Protein AF-A0A0B7A7R0-F1 (afdb_monomer)

Mean predicted aligned error: 17.13 Å

Radius of gyration: 31.48 Å; Cα contacts (8 Å, |Δi|>4): 38; chains: 1; bounding box: 51×49×91 Å

Structure (mmCIF, N/CA/C/O backbone):
data_AF-A0A0B7A7R0-F1
#
_entry.id   AF-A0A0B7A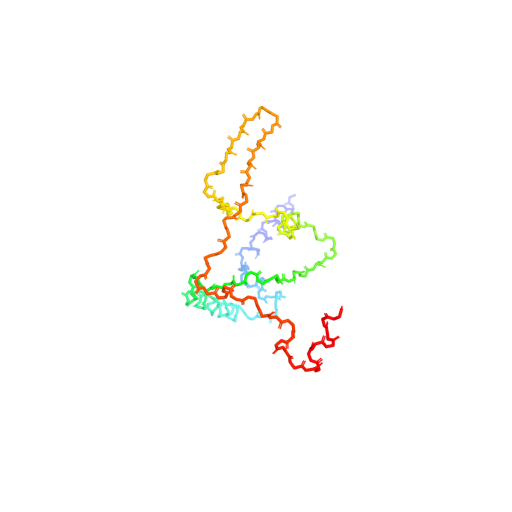7R0-F1
#
loop_
_atom_site.group_PDB
_atom_site.id
_atom_site.type_symbol
_atom_site.label_atom_id
_atom_site.label_alt_id
_atom_site.label_comp_id
_atom_site.label_asym_id
_atom_site.label_entity_id
_atom_site.label_seq_id
_atom_site.pdbx_PDB_ins_code
_atom_site.Cartn_x
_atom_site.Cartn_y
_atom_site.Cartn_z
_atom_site.occupancy
_atom_site.B_iso_or_equiv
_atom_site.auth_seq_id
_atom_site.auth_comp_id
_atom_site.auth_asym_id
_atom_site.auth_atom_id
_atom_site.pdbx_PDB_model_num
ATOM 1 N N . LYS A 1 1 ? 32.322 15.822 -57.321 1.00 58.38 1 LYS A N 1
ATOM 2 C CA . LYS A 1 1 ? 31.461 14.818 -58.015 1.00 58.38 1 LYS A CA 1
ATOM 3 C C . LYS A 1 1 ? 31.668 13.366 -57.532 1.00 58.38 1 LYS A C 1
ATOM 5 O O . LYS A 1 1 ? 30.780 12.563 -57.782 1.00 58.38 1 LYS A O 1
ATOM 10 N N . GLN A 1 2 ? 32.759 13.022 -56.830 1.00 64.06 2 GLN A N 1
ATOM 11 C CA . GLN A 1 2 ? 33.008 11.657 -56.317 1.00 64.06 2 GLN A CA 1
ATOM 12 C C . GLN A 1 2 ? 32.131 11.260 -55.113 1.00 64.06 2 GLN A C 1
ATOM 14 O O . GLN A 1 2 ? 31.603 10.155 -55.104 1.00 64.06 2 GLN A O 1
ATOM 19 N N . ILE A 1 3 ? 31.848 12.191 -54.194 1.00 63.25 3 ILE A N 1
ATOM 20 C CA . ILE A 1 3 ? 31.072 11.934 -52.962 1.00 63.25 3 ILE A CA 1
ATOM 21 C C . ILE A 1 3 ? 29.675 11.347 -53.257 1.00 63.25 3 ILE A C 1
ATOM 23 O O . ILE A 1 3 ? 29.276 10.342 -52.682 1.00 63.25 3 ILE A O 1
ATOM 27 N N . ARG A 1 4 ? 28.964 11.874 -54.267 1.00 68.12 4 ARG A N 1
ATOM 28 C CA . ARG A 1 4 ? 27.644 11.352 -54.687 1.00 68.12 4 ARG A CA 1
ATOM 29 C C . ARG A 1 4 ? 27.686 9.932 -55.272 1.00 68.12 4 ARG A C 1
ATOM 31 O O . ARG A 1 4 ? 26.653 9.265 -55.321 1.00 68.12 4 ARG A O 1
ATOM 38 N N . LYS A 1 5 ? 28.840 9.482 -55.781 1.00 71.62 5 LYS A N 1
ATOM 39 C CA . LYS A 1 5 ? 29.014 8.137 -56.357 1.00 71.62 5 LYS A CA 1
ATOM 40 C C . LYS A 1 5 ? 29.271 7.102 -55.259 1.00 71.62 5 LYS A C 1
ATOM 42 O O . LYS A 1 5 ? 28.756 5.993 -55.368 1.00 71.62 5 LYS A O 1
ATOM 47 N N . GLU A 1 6 ? 30.003 7.475 -54.214 1.00 63.81 6 GLU A N 1
ATOM 48 C CA . GLU A 1 6 ? 30.256 6.627 -53.041 1.00 63.81 6 GLU A CA 1
ATOM 49 C C . GLU A 1 6 ? 29.011 6.493 -52.162 1.00 63.81 6 GLU A C 1
ATOM 51 O O . GLU A 1 6 ? 28.634 5.383 -51.799 1.00 63.81 6 GLU A O 1
ATOM 56 N N . GLU A 1 7 ? 28.273 7.581 -51.950 1.00 60.28 7 GLU A N 1
ATOM 57 C CA . GLU A 1 7 ? 27.029 7.572 -51.172 1.00 60.28 7 GLU A CA 1
ATOM 58 C C . GLU A 1 7 ? 25.939 6.686 -51.817 1.00 60.28 7 GLU A C 1
ATOM 60 O O . GLU A 1 7 ? 25.200 5.971 -51.136 1.00 60.28 7 GLU A O 1
ATOM 65 N N . LYS A 1 8 ? 25.880 6.644 -53.159 1.00 65.62 8 LYS A N 1
ATOM 66 C CA . LYS A 1 8 ? 25.005 5.719 -53.905 1.00 65.62 8 LYS A CA 1
ATOM 67 C C . LYS A 1 8 ? 25.444 4.253 -53.816 1.00 65.62 8 LYS A C 1
ATOM 69 O O . LYS A 1 8 ? 24.587 3.385 -53.980 1.00 65.62 8 LYS A O 1
ATOM 74 N N . ARG A 1 9 ? 26.735 3.972 -53.605 1.00 63.94 9 ARG A N 1
ATOM 75 C CA . ARG A 1 9 ? 27.247 2.605 -53.396 1.00 63.94 9 ARG A CA 1
ATOM 76 C C . ARG A 1 9 ? 26.949 2.129 -51.977 1.00 63.94 9 ARG A C 1
ATOM 78 O O . ARG A 1 9 ? 26.265 1.126 -51.839 1.00 63.94 9 ARG A O 1
ATOM 85 N N . PHE A 1 10 ? 27.260 2.935 -50.961 1.00 59.47 10 PHE A N 1
ATOM 86 C CA . PHE A 1 10 ? 26.911 2.635 -49.566 1.00 59.47 10 PHE A CA 1
ATOM 87 C C . PHE A 1 10 ? 25.404 2.420 -49.351 1.00 59.47 10 PHE A C 1
ATOM 89 O O . PHE A 1 10 ? 25.009 1.543 -48.588 1.00 59.47 10 PHE A O 1
ATOM 96 N N . ARG A 1 11 ? 24.539 3.163 -50.060 1.00 62.09 11 ARG A N 1
ATOM 97 C CA . ARG A 1 11 ? 23.080 2.934 -50.032 1.00 62.09 11 ARG A CA 1
ATOM 98 C C . ARG A 1 11 ? 22.630 1.646 -50.727 1.00 62.09 11 ARG A C 1
ATOM 100 O O . ARG A 1 11 ? 21.559 1.153 -50.396 1.00 62.09 11 ARG A O 1
ATOM 107 N N . LYS A 1 12 ? 23.383 1.129 -51.704 1.00 61.03 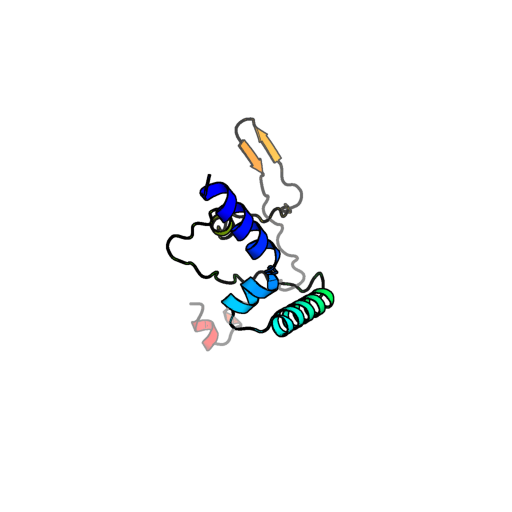12 LYS A N 1
ATOM 108 C CA . LYS A 1 12 ? 23.099 -0.176 -52.325 1.00 61.03 12 LYS A CA 1
ATOM 109 C C . LYS A 1 12 ? 23.554 -1.318 -51.422 1.00 61.03 12 LYS A C 1
ATOM 111 O O . LYS A 1 12 ? 22.788 -2.257 -51.253 1.00 61.03 12 LYS A O 1
ATOM 116 N N . ASP A 1 13 ? 24.721 -1.186 -50.801 1.00 59.91 13 ASP A N 1
ATOM 117 C CA . ASP A 1 13 ? 25.289 -2.223 -49.934 1.00 59.91 13 ASP A CA 1
ATOM 118 C C . ASP A 1 13 ? 24.483 -2.362 -48.629 1.00 59.91 13 ASP A C 1
ATOM 120 O O . ASP A 1 13 ? 24.111 -3.470 -48.256 1.00 59.91 13 ASP A O 1
ATOM 124 N N . LYS A 1 14 ? 24.043 -1.246 -48.022 1.00 60.38 14 LYS A N 1
ATOM 125 C CA . LYS A 1 14 ? 23.083 -1.264 -46.896 1.00 60.38 14 LYS A CA 1
ATOM 126 C C . LYS A 1 14 ? 21.688 -1.789 -47.249 1.00 60.38 14 LYS A C 1
ATOM 128 O O . LYS A 1 14 ? 20.921 -2.099 -46.353 1.00 60.38 14 LYS A O 1
ATOM 133 N N . LYS A 1 15 ? 21.319 -1.834 -48.533 1.00 58.41 15 LYS A N 1
ATOM 134 C CA . LYS A 1 15 ? 20.017 -2.365 -48.973 1.00 58.41 15 LYS A CA 1
ATOM 135 C C . LYS A 1 15 ? 20.066 -3.881 -49.212 1.00 58.41 15 LYS A C 1
ATOM 137 O O . LYS A 1 15 ? 19.014 -4.494 -49.359 1.00 58.41 15 LYS A O 1
ATOM 142 N N . LEU A 1 16 ? 21.265 -4.457 -49.308 1.00 58.94 16 LEU A N 1
ATOM 143 C CA . LEU A 1 16 ? 21.478 -5.885 -49.548 1.00 58.94 16 LEU A CA 1
ATOM 144 C C . LEU A 1 16 ? 21.627 -6.678 -48.249 1.00 58.94 16 LEU A C 1
ATOM 146 O O . LEU A 1 16 ? 21.209 -7.826 -48.217 1.00 58.94 16 LEU A O 1
ATOM 150 N N . ILE A 1 17 ? 22.175 -6.059 -47.203 1.00 62.62 17 ILE A N 1
ATOM 151 C CA . ILE A 1 17 ? 22.271 -6.662 -45.874 1.00 62.62 17 ILE A CA 1
ATOM 152 C C . ILE A 1 17 ? 20.910 -6.514 -45.202 1.00 62.62 17 ILE A C 1
ATOM 154 O O . ILE A 1 17 ? 20.406 -5.401 -45.033 1.00 62.62 17 ILE A O 1
ATOM 158 N N . THR A 1 18 ? 20.290 -7.639 -44.870 1.00 70.81 18 THR A N 1
ATOM 159 C CA . THR A 1 18 ? 19.047 -7.628 -44.090 1.00 70.81 18 THR A CA 1
ATOM 160 C C . THR A 1 18 ? 19.365 -7.348 -42.621 1.00 70.81 18 THR A C 1
ATOM 162 O O . THR A 1 18 ? 20.425 -7.734 -42.137 1.00 70.81 18 THR A O 1
ATOM 165 N N . GLU A 1 19 ? 18.461 -6.682 -41.895 1.00 71.25 19 GLU A N 1
ATOM 166 C CA . GLU A 1 19 ? 18.646 -6.391 -40.459 1.00 71.25 19 GLU A CA 1
ATOM 167 C C . GLU A 1 19 ? 18.978 -7.670 -39.665 1.00 71.25 19 GLU A C 1
ATOM 169 O O . GLU A 1 19 ? 19.826 -7.654 -38.777 1.00 71.25 19 GLU A O 1
ATOM 174 N N . ASP A 1 20 ? 18.391 -8.805 -40.062 1.00 66.00 20 ASP A N 1
ATOM 175 C CA . ASP A 1 20 ? 18.664 -10.126 -39.490 1.00 66.00 20 ASP A CA 1
ATOM 176 C C . ASP A 1 20 ? 20.128 -10.573 -39.668 1.00 66.00 20 ASP A C 1
ATOM 178 O O . ASP A 1 20 ? 20.690 -11.173 -38.756 1.00 66.00 20 ASP A O 1
ATOM 182 N N . GLU A 1 21 ? 20.763 -10.292 -40.811 1.00 73.19 21 GLU A N 1
ATOM 183 C CA . GLU A 1 21 ? 22.167 -10.655 -41.073 1.00 73.19 21 GLU A CA 1
ATOM 184 C C . GLU A 1 21 ? 23.144 -9.781 -40.282 1.00 73.19 21 GLU A C 1
ATOM 186 O O . GLU A 1 21 ? 24.164 -10.274 -39.796 1.00 73.19 21 GLU A O 1
ATOM 191 N N . GLU A 1 22 ? 22.824 -8.497 -40.113 1.00 76.94 22 GLU A N 1
ATOM 192 C CA . GLU A 1 22 ? 23.634 -7.568 -39.319 1.00 76.94 22 GLU A CA 1
ATOM 193 C C . GLU A 1 22 ? 23.607 -7.950 -37.828 1.00 76.94 22 GLU A C 1
ATOM 195 O O . GLU A 1 22 ? 24.650 -8.006 -37.172 1.00 76.94 22 GLU A O 1
ATOM 200 N N . ILE A 1 23 ? 22.426 -8.300 -37.307 1.00 74.56 23 ILE A N 1
ATOM 201 C CA . ILE A 1 23 ? 22.250 -8.724 -35.911 1.00 74.56 23 ILE A CA 1
ATOM 202 C C . ILE A 1 23 ? 22.865 -10.111 -35.675 1.00 74.56 23 ILE A C 1
ATOM 204 O O . ILE A 1 23 ? 23.540 -10.321 -34.666 1.00 74.56 23 ILE A O 1
ATOM 208 N N . ALA A 1 24 ? 22.679 -11.050 -36.606 1.00 78.50 24 ALA A N 1
ATOM 209 C CA . ALA A 1 24 ? 23.281 -12.381 -36.538 1.00 78.50 24 ALA A CA 1
ATOM 210 C C . ALA A 1 24 ? 24.819 -12.302 -36.497 1.00 78.50 24 ALA A C 1
ATOM 212 O O . ALA A 1 24 ? 25.448 -12.941 -35.650 1.00 78.50 24 ALA A O 1
ATOM 213 N N . GLY A 1 25 ? 25.415 -11.435 -37.327 1.00 77.56 25 GLY A N 1
ATOM 214 C CA . GLY A 1 25 ? 26.854 -11.168 -37.323 1.00 77.56 25 GLY A CA 1
ATOM 215 C C . GLY A 1 25 ? 27.367 -10.572 -36.008 1.00 77.56 25 GLY A C 1
ATOM 216 O O . GLY A 1 25 ? 28.435 -10.960 -35.540 1.00 77.56 25 GLY A O 1
ATOM 217 N N . ALA A 1 26 ? 26.601 -9.686 -35.365 1.00 80.88 26 ALA A N 1
ATOM 218 C CA . ALA A 1 26 ? 26.966 -9.112 -34.066 1.00 80.88 26 ALA A CA 1
ATOM 219 C C . ALA A 1 26 ? 26.896 -10.127 -32.908 1.00 80.88 26 ALA A C 1
ATOM 221 O O . ALA A 1 26 ? 27.627 -9.997 -31.926 1.00 80.88 26 ALA A O 1
ATOM 222 N N . LEU A 1 27 ? 26.024 -11.133 -33.019 1.00 79.62 27 LEU A N 1
ATOM 223 C CA . LEU A 1 27 ? 25.795 -12.153 -31.992 1.00 79.62 27 LEU A CA 1
ATOM 224 C C . LEU A 1 27 ? 26.555 -13.466 -32.248 1.00 79.62 27 LEU A C 1
ATOM 226 O O . LEU A 1 27 ? 26.457 -14.380 -31.433 1.00 79.62 27 LEU A O 1
ATOM 230 N N . ASN A 1 28 ? 27.324 -13.559 -33.341 1.00 84.25 28 ASN A N 1
ATOM 231 C CA . ASN A 1 28 ? 27.967 -14.792 -33.819 1.00 84.25 28 ASN A CA 1
ATOM 232 C C . ASN A 1 28 ? 26.980 -15.964 -33.996 1.00 84.25 28 ASN A C 1
ATOM 234 O O . ASN A 1 28 ? 27.330 -17.118 -33.752 1.00 84.25 28 ASN A O 1
ATOM 238 N N . LEU A 1 29 ? 25.745 -15.663 -34.395 1.00 83.12 29 LEU A N 1
ATOM 239 C CA . LEU A 1 29 ? 24.698 -16.648 -34.657 1.00 83.12 29 LEU A CA 1
ATOM 240 C C . LEU A 1 29 ? 24.449 -16.748 -36.158 1.00 83.12 29 LEU A C 1
ATOM 242 O O . LEU A 1 29 ? 24.721 -15.810 -36.910 1.00 83.12 29 LEU A O 1
ATOM 246 N N . THR A 1 30 ? 23.897 -17.868 -36.610 1.00 87.50 30 THR A N 1
ATOM 247 C CA . THR A 1 30 ? 23.377 -17.945 -37.978 1.00 87.50 30 THR A CA 1
ATOM 248 C C . THR A 1 30 ? 22.025 -17.216 -38.073 1.00 87.50 30 THR A C 1
A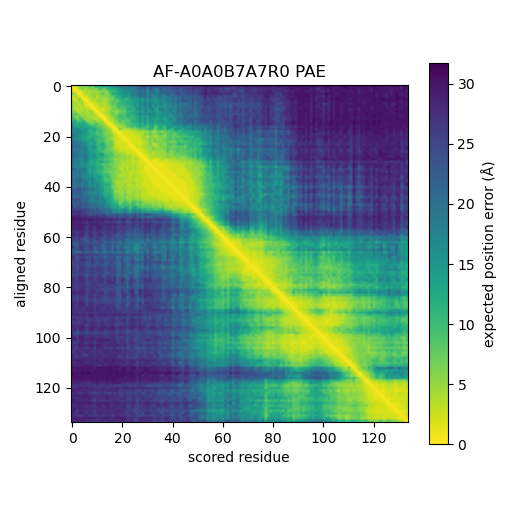TOM 250 O O . THR A 1 30 ? 21.256 -17.187 -37.106 1.00 87.50 30 THR A O 1
ATOM 253 N N . PRO A 1 31 ? 21.669 -16.645 -39.240 1.00 83.69 31 PRO A N 1
ATOM 254 C CA . PRO A 1 31 ? 20.354 -16.028 -39.435 1.00 83.69 31 PRO A CA 1
ATOM 255 C C . PRO A 1 31 ? 19.186 -16.998 -39.191 1.00 83.69 31 PRO A C 1
ATOM 257 O O . PRO A 1 31 ? 18.098 -16.587 -38.792 1.00 83.69 31 PRO A O 1
ATOM 260 N N . GLU A 1 32 ? 19.400 -18.295 -39.423 1.00 87.62 32 GLU A N 1
ATOM 261 C CA . GLU A 1 32 ? 18.406 -19.346 -39.191 1.00 87.62 32 GLU A CA 1
ATOM 262 C C . GLU A 1 32 ? 18.173 -19.597 -37.698 1.00 87.62 32 GLU A C 1
ATOM 264 O O . GLU A 1 32 ? 17.022 -19.661 -37.262 1.00 87.62 32 GLU A O 1
ATOM 269 N N . GLU A 1 33 ? 19.237 -19.649 -36.893 1.00 88.12 33 GLU A N 1
ATOM 270 C CA . GLU A 1 33 ? 19.140 -19.775 -35.432 1.00 88.12 33 GLU A CA 1
ATOM 271 C C . GLU A 1 33 ? 18.439 -18.569 -34.800 1.00 88.12 33 GLU A C 1
ATOM 273 O O . GLU A 1 33 ? 17.631 -18.729 -33.881 1.00 88.12 33 GLU A O 1
ATOM 278 N N . LEU A 1 34 ? 18.688 -17.362 -35.320 1.00 85.44 34 LEU A N 1
ATOM 279 C CA . LEU A 1 34 ? 18.023 -16.144 -34.857 1.00 85.44 34 LEU A CA 1
ATOM 280 C C . LEU A 1 34 ? 16.509 -16.218 -35.107 1.00 85.44 34 LEU A C 1
ATOM 282 O O . LEU A 1 34 ? 15.714 -15.940 -34.201 1.00 85.44 34 LEU A O 1
ATOM 286 N N . ARG A 1 35 ? 16.093 -16.663 -36.301 1.00 88.06 35 ARG A N 1
ATOM 287 C CA . ARG A 1 35 ? 14.671 -16.874 -36.622 1.00 88.06 35 ARG A CA 1
ATOM 288 C C . ARG A 1 35 ? 14.047 -17.959 -35.750 1.00 88.06 35 ARG A C 1
ATOM 290 O O . ARG A 1 35 ? 12.976 -17.730 -35.192 1.00 88.06 35 ARG A O 1
ATOM 297 N N . ALA A 1 36 ? 14.728 -19.089 -35.565 1.00 92.06 36 ALA A N 1
ATOM 298 C CA . ALA A 1 36 ? 14.244 -20.181 -34.722 1.00 92.06 36 ALA A CA 1
ATOM 299 C C . ALA A 1 36 ? 14.051 -19.742 -33.259 1.00 92.06 36 ALA A C 1
ATOM 301 O O . ALA A 1 36 ? 13.018 -20.034 -32.651 1.00 92.06 36 ALA A O 1
ATOM 302 N N . SER A 1 37 ? 15.004 -18.985 -32.709 1.00 89.31 37 SER A N 1
ATOM 303 C CA . SER A 1 37 ? 14.914 -18.411 -31.361 1.00 89.31 37 SER A CA 1
ATOM 304 C C . SER A 1 37 ? 13.721 -17.460 -31.230 1.00 89.31 37 SER A C 1
ATOM 306 O O . SER A 1 37 ? 12.915 -17.572 -30.299 1.00 89.31 37 SER A O 1
ATOM 308 N N . ARG A 1 38 ? 13.538 -16.572 -32.216 1.00 89.56 38 ARG A N 1
ATOM 309 C CA . ARG A 1 38 ? 12.398 -15.649 -32.272 1.00 89.56 38 ARG A CA 1
ATOM 310 C C . ARG A 1 38 ? 11.062 -16.392 -32.316 1.00 89.56 38 ARG A C 1
ATOM 312 O O . ARG A 1 38 ? 10.144 -16.038 -31.577 1.00 89.56 38 ARG A O 1
ATOM 319 N N . GLU A 1 39 ? 10.939 -17.417 -33.153 1.00 92.94 39 GLU A N 1
ATOM 320 C CA . GLU A 1 39 ? 9.721 -18.229 -33.252 1.00 92.94 39 GLU A CA 1
ATOM 321 C C . GLU A 1 39 ? 9.419 -18.991 -31.958 1.00 92.94 39 GLU A C 1
ATOM 323 O O . GLU A 1 39 ? 8.262 -19.051 -31.532 1.00 92.94 39 GLU A O 1
ATOM 328 N N . ALA A 1 40 ? 10.445 -19.539 -31.300 1.00 92.19 40 ALA A N 1
ATOM 329 C CA . ALA A 1 40 ? 10.296 -20.201 -30.008 1.00 92.19 40 ALA A CA 1
ATOM 330 C C . ALA A 1 40 ? 9.783 -19.228 -28.933 1.00 92.19 40 ALA A C 1
ATOM 332 O O . ALA A 1 40 ? 8.836 -19.554 -28.212 1.00 92.19 40 ALA A O 1
ATOM 333 N N . ALA A 1 41 ? 10.343 -18.015 -28.878 1.00 90.94 41 ALA A N 1
ATOM 334 C CA . ALA A 1 41 ? 9.906 -16.970 -27.956 1.00 90.94 41 ALA A CA 1
ATOM 335 C C . ALA A 1 41 ? 8.456 -16.527 -28.220 1.00 90.94 41 ALA A C 1
ATOM 337 O O . ALA A 1 41 ? 7.669 -16.404 -27.280 1.00 90.94 41 ALA A O 1
ATOM 338 N N . LEU A 1 42 ? 8.072 -16.346 -29.490 1.00 90.94 42 LEU A N 1
ATOM 339 C CA . LEU A 1 42 ? 6.697 -16.000 -29.868 1.00 90.94 42 LEU A CA 1
ATOM 340 C C . LEU A 1 42 ? 5.704 -17.100 -29.486 1.00 90.94 42 LEU A C 1
ATOM 342 O O . LEU A 1 42 ? 4.639 -16.801 -28.946 1.00 90.94 42 LEU A O 1
ATOM 346 N N . ARG A 1 43 ? 6.055 -18.371 -29.715 1.00 92.69 43 ARG A N 1
ATOM 347 C CA . ARG A 1 43 ? 5.212 -19.514 -29.339 1.00 92.69 43 ARG A CA 1
ATOM 348 C C . ARG A 1 43 ? 5.029 -19.597 -27.822 1.00 92.69 43 ARG A C 1
ATOM 350 O O . ARG A 1 43 ? 3.907 -19.787 -27.359 1.00 92.69 43 ARG A O 1
ATOM 357 N N . ALA A 1 44 ? 6.104 -19.398 -27.058 1.00 88.88 44 ALA A N 1
ATOM 358 C CA . ALA A 1 44 ? 6.047 -19.367 -25.599 1.00 88.88 44 ALA A CA 1
ATOM 359 C C . ALA A 1 44 ? 5.151 -18.224 -25.091 1.00 88.88 44 ALA A C 1
ATOM 361 O O . ALA A 1 44 ? 4.272 -18.462 -24.263 1.00 88.88 44 ALA A O 1
ATOM 362 N N . ALA A 1 45 ? 5.310 -17.014 -25.638 1.00 84.44 45 ALA A N 1
ATOM 363 C CA . ALA A 1 45 ? 4.491 -15.855 -25.286 1.00 84.44 45 ALA A CA 1
ATOM 364 C C . ALA A 1 45 ? 3.007 -16.048 -25.642 1.00 84.44 45 ALA A C 1
ATOM 366 O O . ALA A 1 45 ? 2.144 -15.682 -24.849 1.00 84.44 45 ALA A O 1
ATOM 367 N N . ALA A 1 46 ? 2.704 -16.668 -26.787 1.00 87.69 46 ALA A N 1
ATOM 368 C CA . ALA A 1 46 ? 1.332 -16.971 -27.198 1.00 87.69 46 ALA A CA 1
ATOM 369 C C . ALA A 1 46 ? 0.641 -17.985 -26.268 1.00 87.69 46 ALA A C 1
ATOM 371 O O . ALA A 1 46 ? -0.571 -17.922 -26.083 1.00 87.69 46 ALA A O 1
ATOM 372 N N . SER A 1 47 ? 1.406 -18.909 -25.677 1.00 86.38 47 SER A N 1
ATOM 373 C CA . SER A 1 47 ? 0.898 -19.890 -24.706 1.00 86.38 47 SER A CA 1
ATOM 374 C C . SER A 1 47 ? 0.886 -19.392 -23.256 1.00 86.38 47 SER A C 1
ATOM 376 O O . SER A 1 47 ? 0.385 -20.090 -22.373 1.00 86.38 47 SER A O 1
ATOM 378 N N . ALA A 1 48 ? 1.452 -18.212 -22.985 1.00 81.31 48 ALA A N 1
ATOM 379 C CA . ALA A 1 48 ? 1.560 -17.690 -21.632 1.00 81.31 48 ALA A CA 1
ATOM 380 C C . ALA A 1 48 ? 0.181 -17.230 -21.111 1.00 81.31 48 ALA A C 1
ATOM 382 O O . ALA A 1 48 ? -0.562 -16.567 -21.839 1.00 81.31 48 ALA A O 1
ATOM 383 N N . PRO A 1 49 ? -0.180 -17.527 -19.847 1.00 82.19 49 PRO A N 1
ATOM 384 C CA . PRO A 1 49 ? -1.441 -17.071 -19.275 1.00 82.19 49 PRO A CA 1
ATOM 385 C C . PRO A 1 49 ? -1.477 -15.539 -19.202 1.00 82.19 49 PRO A C 1
ATOM 387 O O . PRO A 1 49 ? -0.582 -14.930 -18.614 1.00 82.19 49 PRO A O 1
ATOM 390 N N . LEU A 1 50 ? -2.544 -14.922 -19.724 1.00 72.25 50 LEU A N 1
ATOM 391 C CA . LEU A 1 50 ? -2.731 -13.459 -19.721 1.00 72.25 50 LEU A CA 1
ATOM 392 C C . LEU A 1 50 ? -2.672 -12.846 -18.311 1.00 72.25 50 LEU A C 1
ATOM 394 O O . LEU A 1 50 ? -2.240 -11.710 -18.145 1.00 72.25 50 LEU A O 1
ATOM 398 N N . PHE A 1 51 ? -3.064 -13.623 -17.300 1.00 66.56 51 PHE A N 1
ATOM 399 C CA . PHE A 1 51 ? -3.054 -13.235 -15.892 1.00 66.56 51 PHE A CA 1
ATOM 400 C C . PHE A 1 51 ? -2.255 -14.226 -15.042 1.00 66.56 51 PHE A C 1
ATOM 402 O O . PHE A 1 51 ? -2.681 -14.595 -13.947 1.00 66.56 51 PHE A O 1
ATOM 409 N N . SER A 1 52 ? -1.092 -14.691 -15.517 1.00 59.56 52 SER A N 1
ATOM 410 C CA . SER A 1 52 ? -0.146 -15.308 -14.584 1.00 59.56 52 SER A CA 1
ATOM 411 C C . SER A 1 52 ? 0.225 -14.216 -13.590 1.00 59.56 52 SER A C 1
ATOM 413 O O . SER A 1 52 ? 0.786 -13.202 -14.012 1.00 59.56 52 SER A O 1
ATOM 415 N N . GLY A 1 53 ? -0.141 -14.381 -12.320 1.00 57.06 53 GLY A N 1
ATOM 416 C CA . GLY A 1 53 ? 0.224 -13.468 -11.250 1.00 57.06 53 GLY A CA 1
ATOM 417 C C . GLY A 1 53 ? 1.736 -13.324 -11.212 1.00 57.06 53 GLY A C 1
ATOM 418 O O . GLY A 1 53 ? 2.426 -14.040 -10.494 1.00 57.06 53 GLY A O 1
ATOM 419 N N . ARG A 1 54 ? 2.265 -12.382 -11.994 1.00 54.84 54 ARG A N 1
ATOM 420 C CA . ARG A 1 54 ? 3.539 -11.771 -11.705 1.00 54.84 54 ARG A CA 1
ATOM 421 C C . ARG A 1 54 ? 3.245 -11.053 -10.408 1.00 54.84 54 ARG A C 1
ATOM 423 O O . ARG A 1 54 ? 2.770 -9.922 -10.408 1.00 54.84 54 ARG A O 1
ATOM 430 N N . SER A 1 55 ? 3.494 -11.739 -9.293 1.00 52.75 55 SER A N 1
ATOM 431 C CA . SER A 1 55 ? 4.066 -11.040 -8.159 1.00 52.75 55 SER A CA 1
ATOM 432 C C . SER A 1 55 ? 5.089 -10.122 -8.801 1.00 52.75 55 SER A C 1
ATOM 434 O O . SER A 1 55 ? 6.017 -10.600 -9.463 1.00 52.75 55 SER A O 1
ATOM 436 N N . SER A 1 56 ? 4.826 -8.819 -8.766 1.00 56.59 56 SER A N 1
ATOM 437 C CA . SER A 1 56 ? 5.791 -7.802 -9.144 1.00 56.59 56 SER A CA 1
ATOM 438 C C . SER A 1 56 ? 6.893 -7.846 -8.087 1.00 56.59 56 SER A C 1
ATOM 440 O O . SER A 1 56 ? 7.115 -6.893 -7.347 1.00 56.59 56 SER A O 1
ATOM 442 N N . GLY A 1 57 ? 7.535 -9.007 -7.954 1.00 55.97 57 GLY A N 1
ATOM 443 C CA . GLY A 1 57 ? 8.760 -9.178 -7.230 1.00 55.97 57 GLY A CA 1
ATOM 444 C C . GLY A 1 57 ? 9.718 -8.222 -7.894 1.00 55.97 57 GLY A C 1
ATOM 445 O O . GLY A 1 57 ? 9.891 -8.248 -9.112 1.00 55.97 57 GLY A O 1
ATOM 446 N N . TYR A 1 58 ? 10.242 -7.318 -7.085 1.00 57.66 58 TYR A N 1
ATOM 447 C CA . TYR A 1 58 ? 11.228 -6.340 -7.477 1.00 57.66 58 TYR A CA 1
ATOM 448 C C . TYR A 1 58 ? 12.406 -7.067 -8.143 1.00 57.66 58 TYR A C 1
ATOM 450 O O . TYR A 1 58 ? 13.293 -7.594 -7.471 1.00 57.66 58 TYR A O 1
ATOM 458 N N . VAL A 1 59 ? 12.397 -7.163 -9.474 1.00 64.69 59 VAL A N 1
ATOM 459 C CA . VAL A 1 59 ? 13.558 -7.624 -10.229 1.00 64.69 59 VAL A CA 1
ATOM 460 C C . VAL A 1 59 ? 14.515 -6.447 -10.219 1.00 64.69 59 VAL A C 1
ATOM 462 O O . VAL A 1 59 ? 14.283 -5.443 -10.892 1.00 64.69 59 VAL A O 1
ATOM 465 N N . ARG A 1 60 ? 15.561 -6.540 -9.396 1.00 65.62 60 ARG A N 1
ATOM 466 C CA . ARG A 1 60 ? 16.609 -5.522 -9.330 1.00 65.62 60 ARG A CA 1
ATOM 467 C C . ARG A 1 60 ? 17.226 -5.379 -10.723 1.00 65.62 60 ARG A C 1
ATOM 469 O O . ARG A 1 60 ? 17.938 -6.272 -11.169 1.00 65.62 60 ARG A O 1
ATOM 476 N N . GLN A 1 61 ? 16.933 -4.274 -11.405 1.00 72.31 61 GLN A N 1
ATOM 477 C CA . GLN A 1 61 ? 17.499 -3.993 -12.721 1.00 72.31 61 GLN A CA 1
ATOM 478 C C . GLN A 1 61 ? 19.004 -3.725 -12.610 1.00 72.31 61 GLN A C 1
ATOM 480 O O . GLN A 1 61 ? 19.472 -3.084 -11.664 1.00 72.31 61 GLN A O 1
ATOM 485 N N . GLU A 1 62 ? 19.764 -4.221 -13.583 1.00 82.88 62 GLU A N 1
ATOM 486 C CA . GLU A 1 62 ? 21.190 -3.933 -13.715 1.00 82.88 62 GLU A CA 1
ATOM 487 C C . GLU A 1 62 ? 21.393 -2.447 -14.038 1.00 82.88 62 GLU A C 1
ATOM 489 O O . GLU A 1 62 ? 20.768 -1.904 -14.949 1.00 82.88 62 GLU A O 1
ATOM 494 N N . ARG A 1 63 ? 22.266 -1.769 -13.282 1.00 83.06 63 ARG A N 1
ATOM 495 C CA . ARG A 1 63 ? 22.557 -0.343 -13.466 1.00 83.06 63 ARG A CA 1
ATOM 496 C C . ARG A 1 63 ? 23.939 -0.168 -14.079 1.00 83.06 63 ARG A C 1
ATOM 498 O O . ARG A 1 63 ? 24.947 -0.363 -13.403 1.00 83.06 63 ARG A O 1
ATOM 505 N N . TYR A 1 64 ? 23.969 0.248 -15.337 1.00 86.88 64 TYR A N 1
ATOM 506 C CA . TYR A 1 64 ? 25.202 0.532 -16.065 1.00 86.88 64 TYR A CA 1
ATOM 507 C C . TYR A 1 64 ? 25.669 1.983 -15.836 1.00 86.88 64 TYR A C 1
ATOM 509 O O . TYR A 1 64 ? 24.835 2.883 -15.680 1.00 86.88 64 TYR A O 1
ATOM 517 N N . PRO A 1 65 ? 26.989 2.251 -15.806 1.00 92.38 65 PRO A N 1
ATOM 518 C CA . PRO A 1 65 ? 27.515 3.609 -15.681 1.00 92.38 65 PRO A CA 1
ATOM 519 C C . PRO A 1 65 ? 27.048 4.512 -16.830 1.00 92.38 65 PRO A C 1
ATOM 521 O O . PRO A 1 65 ? 27.024 4.089 -17.980 1.00 92.38 65 PRO A O 1
ATOM 524 N N . PHE A 1 66 ? 26.710 5.767 -16.518 1.00 89.69 66 PHE A N 1
ATOM 525 C CA . PHE A 1 66 ? 26.292 6.802 -17.481 1.00 89.69 66 PHE A CA 1
ATOM 526 C C . PHE A 1 66 ? 25.027 6.494 -18.303 1.00 89.69 66 PHE A C 1
ATOM 528 O O . PHE A 1 66 ? 24.720 7.221 -19.246 1.00 89.69 66 PHE A O 1
ATOM 535 N N . VAL A 1 67 ? 24.259 5.471 -17.919 1.00 89.12 67 VAL A N 1
ATOM 536 C CA . VAL A 1 67 ? 22.920 5.215 -18.456 1.00 89.12 67 VAL A CA 1
ATOM 537 C C . VAL A 1 67 ? 21.901 5.795 -17.481 1.00 89.12 67 VAL A C 1
ATOM 539 O O . VAL A 1 67 ? 21.738 5.305 -16.362 1.00 89.12 67 VAL A 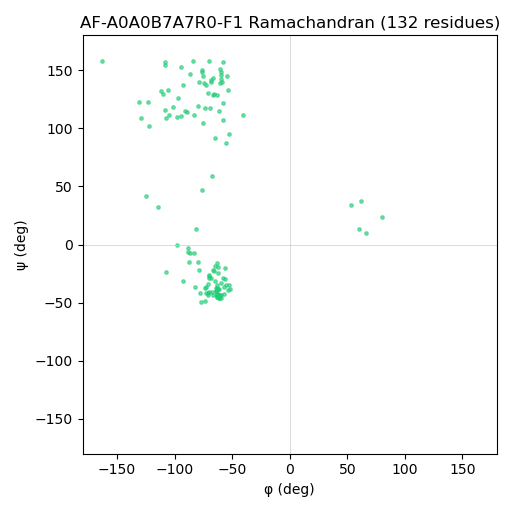O 1
ATOM 542 N N . PHE A 1 68 ? 21.247 6.878 -17.892 1.00 88.19 68 PHE A N 1
ATOM 543 C CA . PHE A 1 68 ? 20.241 7.566 -17.090 1.00 88.19 68 PHE A CA 1
ATOM 544 C C . PHE A 1 68 ? 18.862 7.311 -17.684 1.00 88.19 68 PHE A C 1
ATOM 546 O O . PHE A 1 68 ? 18.568 7.751 -18.791 1.00 88.19 68 PHE A O 1
ATOM 553 N N . ASP A 1 69 ? 18.018 6.624 -16.926 1.00 87.12 69 ASP A N 1
ATOM 554 C CA . ASP A 1 69 ? 16.608 6.445 -17.243 1.00 87.12 69 ASP A CA 1
ATOM 555 C C . ASP A 1 69 ? 15.787 7.001 -16.076 1.00 87.12 69 ASP A C 1
ATOM 557 O O . ASP A 1 69 ? 15.703 6.422 -14.991 1.00 87.12 69 ASP A O 1
ATOM 561 N N . SER A 1 70 ? 15.249 8.201 -16.282 1.00 85.31 70 SER A N 1
ATOM 562 C CA . SER A 1 70 ? 14.456 8.907 -15.278 1.00 85.31 70 SER A CA 1
ATOM 563 C C . SER A 1 70 ? 13.115 8.226 -15.019 1.00 85.31 70 SER A C 1
ATOM 565 O O . SER A 1 70 ? 12.600 8.319 -13.904 1.00 85.31 70 SER A O 1
ATOM 567 N N . LEU A 1 71 ? 12.562 7.525 -16.012 1.00 84.81 71 LEU A N 1
ATOM 568 C CA . LEU A 1 71 ? 11.274 6.854 -15.897 1.00 84.81 71 LEU A CA 1
ATOM 569 C C . LEU A 1 71 ? 11.396 5.608 -15.021 1.00 84.81 71 LEU A C 1
ATOM 571 O O . LEU A 1 71 ? 10.629 5.453 -14.070 1.00 84.81 71 LEU A O 1
ATOM 575 N N . SER A 1 72 ? 12.391 4.753 -15.280 1.00 82.94 72 SER A N 1
ATOM 576 C CA . SER A 1 72 ? 12.623 3.576 -14.432 1.00 82.94 72 SER A CA 1
ATOM 577 C C . SER A 1 72 ? 13.014 3.961 -13.008 1.00 82.94 72 SER A C 1
ATOM 579 O O . SER A 1 72 ? 12.537 3.335 -12.061 1.00 82.94 72 SER A O 1
ATOM 581 N N . ALA A 1 73 ? 13.801 5.026 -12.830 1.00 82.94 73 ALA A N 1
ATOM 582 C CA . ALA A 1 73 ? 14.117 5.552 -11.504 1.00 82.94 73 ALA A CA 1
ATOM 583 C C . ALA A 1 73 ? 12.862 6.036 -10.756 1.00 82.94 73 ALA A C 1
ATOM 585 O O . ALA A 1 73 ? 12.696 5.729 -9.575 1.00 82.94 73 ALA A O 1
ATOM 586 N N . ALA A 1 74 ? 11.952 6.742 -11.435 1.00 84.81 74 ALA A N 1
ATOM 587 C CA . ALA A 1 74 ? 10.693 7.186 -10.841 1.00 84.81 74 ALA A CA 1
ATOM 588 C C . ALA A 1 74 ? 9.791 6.003 -10.454 1.00 84.81 74 ALA A C 1
ATOM 590 O O . ALA A 1 74 ? 9.208 6.014 -9.373 1.00 84.81 74 ALA A O 1
ATOM 591 N N . HIS A 1 75 ? 9.729 4.959 -11.286 1.00 83.44 75 HIS A N 1
ATOM 592 C CA . HIS A 1 75 ? 8.940 3.750 -11.018 1.00 83.44 75 HIS A CA 1
ATOM 593 C C . HIS A 1 75 ? 9.455 2.932 -9.823 1.00 83.44 75 HIS A C 1
ATOM 595 O O . HIS A 1 75 ? 8.702 2.156 -9.241 1.00 83.44 75 HIS A O 1
ATOM 601 N N . GLN A 1 76 ? 10.728 3.092 -9.448 1.00 81.06 76 GLN A N 1
ATOM 602 C CA . GLN A 1 76 ? 11.318 2.447 -8.269 1.00 81.06 76 GLN A CA 1
ATOM 603 C C . GLN A 1 76 ? 11.038 3.204 -6.961 1.00 81.06 76 GLN A C 1
ATOM 605 O O . GLN A 1 76 ? 11.373 2.705 -5.886 1.00 81.06 76 GLN A O 1
ATOM 610 N N . SER A 1 77 ? 10.450 4.400 -7.031 1.00 83.44 77 SER A N 1
ATOM 611 C CA . SER A 1 77 ? 10.071 5.161 -5.843 1.00 83.44 77 SER A CA 1
ATOM 612 C C . SER A 1 77 ? 8.923 4.477 -5.101 1.00 83.44 77 SER A C 1
ATOM 614 O O . SER A 1 77 ? 7.954 4.037 -5.714 1.00 83.44 77 SER A O 1
ATOM 616 N N . SER A 1 78 ? 8.976 4.465 -3.768 1.00 80.94 78 SER A N 1
ATOM 617 C CA . SER A 1 78 ? 7.877 3.971 -2.924 1.00 80.94 78 SER A CA 1
ATOM 618 C C . SER A 1 78 ? 6.582 4.775 -3.084 1.00 80.94 78 SER A C 1
ATOM 620 O O . SER A 1 78 ? 5.510 4.278 -2.755 1.00 80.94 78 SER A O 1
ATOM 622 N N . ALA A 1 79 ? 6.674 6.003 -3.600 1.00 82.19 79 ALA A N 1
ATOM 623 C CA . ALA A 1 79 ? 5.528 6.860 -3.884 1.00 82.19 79 ALA A CA 1
ATOM 624 C C . ALA A 1 79 ? 4.938 6.648 -5.291 1.00 82.19 79 ALA A C 1
ATOM 626 O O . ALA A 1 79 ? 3.952 7.297 -5.642 1.00 82.19 79 ALA A O 1
ATOM 627 N N . TYR A 1 80 ? 5.535 5.789 -6.125 1.00 86.25 80 TYR A N 1
ATOM 628 C CA . TYR A 1 80 ? 5.021 5.537 -7.466 1.00 86.25 80 TYR A CA 1
ATOM 629 C C . TYR A 1 80 ? 3.744 4.694 -7.412 1.00 86.25 80 TYR A C 1
ATOM 631 O O . TYR A 1 80 ? 3.750 3.539 -6.990 1.00 86.25 80 TYR A O 1
ATOM 639 N N . ILE A 1 81 ? 2.646 5.272 -7.894 1.00 82.88 81 ILE A N 1
ATOM 640 C CA . ILE A 1 81 ? 1.370 4.583 -8.077 1.00 82.88 81 ILE A CA 1
ATOM 641 C C . ILE A 1 81 ? 1.252 4.252 -9.565 1.00 82.88 81 ILE A C 1
ATOM 643 O O . ILE A 1 81 ? 1.225 5.151 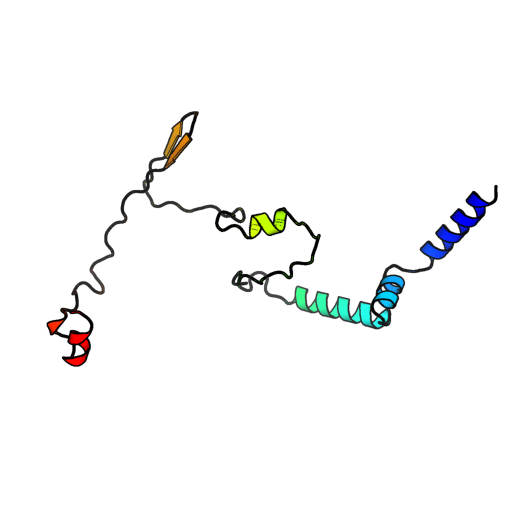-10.405 1.00 82.88 81 ILE A O 1
ATOM 647 N N . SER A 1 82 ? 1.169 2.964 -9.905 1.00 81.81 82 SER A N 1
ATOM 648 C CA . SER A 1 82 ? 1.142 2.468 -11.292 1.00 81.81 82 SER A CA 1
ATOM 649 C C . SER A 1 82 ? -0.227 2.669 -11.971 1.00 81.81 82 SER A C 1
ATOM 651 O O . SER A 1 82 ? -0.810 1.745 -12.531 1.00 81.81 82 SER A O 1
ATOM 653 N N . GLY A 1 83 ? -0.804 3.869 -11.856 1.00 78.88 83 GLY A N 1
ATOM 654 C CA . GLY A 1 83 ? -2.117 4.213 -12.421 1.00 78.88 83 GLY A CA 1
ATOM 655 C C . GLY A 1 83 ? -3.304 3.467 -11.797 1.00 78.88 83 GLY A C 1
ATOM 656 O O . GLY A 1 83 ? -4.419 3.532 -12.312 1.00 78.88 83 GLY A O 1
ATOM 657 N N . THR A 1 84 ? -3.087 2.750 -10.695 1.00 82.94 84 THR A N 1
ATOM 658 C CA . THR A 1 84 ? -4.130 2.035 -9.959 1.00 82.94 84 THR A CA 1
ATOM 659 C C . THR A 1 84 ? -4.933 2.992 -9.089 1.00 82.94 84 THR A C 1
ATOM 661 O O . THR A 1 84 ? -4.373 3.875 -8.441 1.00 82.94 84 THR A O 1
ATOM 664 N N . LYS A 1 85 ? -6.252 2.794 -9.035 1.00 87.56 85 LYS A N 1
ATOM 665 C CA . LYS A 1 85 ? -7.128 3.547 -8.131 1.00 87.56 85 LYS A CA 1
ATOM 666 C C . LYS A 1 85 ? -6.981 3.035 -6.698 1.00 87.56 85 LYS A C 1
ATOM 668 O O . LYS A 1 85 ? -6.823 1.834 -6.489 1.00 87.56 85 LYS A O 1
ATOM 673 N N . LEU A 1 86 ? -7.071 3.945 -5.731 1.00 87.00 86 LEU A N 1
ATOM 674 C CA . LEU A 1 86 ? -7.124 3.616 -4.308 1.00 87.00 86 LEU A CA 1
ATOM 675 C C . LEU A 1 86 ? -8.583 3.506 -3.865 1.00 87.00 86 LEU A C 1
ATOM 677 O O . LEU A 1 86 ? -9.419 4.318 -4.260 1.00 87.00 86 LEU A O 1
ATOM 681 N N . VAL A 1 87 ? -8.880 2.494 -3.057 1.00 90.00 87 VAL A N 1
ATOM 682 C CA . VAL A 1 87 ? -10.199 2.313 -2.444 1.00 90.00 87 VAL A CA 1
ATOM 683 C C . VAL A 1 87 ? -10.143 2.897 -1.039 1.00 90.00 87 VAL A C 1
ATOM 685 O O . VAL A 1 87 ? -9.263 2.536 -0.259 1.00 90.00 87 VAL A O 1
ATOM 688 N N . LEU A 1 88 ? -11.065 3.808 -0.735 1.00 90.75 88 LEU A N 1
ATOM 689 C CA . LEU A 1 88 ? -11.210 4.394 0.594 1.00 90.75 88 LEU A CA 1
ATOM 690 C C . LEU A 1 88 ? -12.270 3.633 1.404 1.00 90.75 88 LEU A C 1
ATOM 692 O O . LEU A 1 88 ? -13.188 3.065 0.806 1.00 90.75 88 LEU A O 1
ATOM 696 N N . PRO A 1 89 ? -12.172 3.636 2.747 1.00 89.81 89 PRO A N 1
ATOM 697 C CA . PRO A 1 89 ? -13.242 3.155 3.611 1.00 89.81 89 PRO A CA 1
ATOM 698 C C . PRO A 1 89 ? -14.552 3.910 3.375 1.00 89.81 89 PRO A C 1
ATOM 700 O O . PRO A 1 89 ? -14.566 5.049 2.897 1.00 89.81 89 PRO A O 1
ATOM 703 N N . GLU A 1 90 ? -15.657 3.271 3.743 1.00 84.19 90 GLU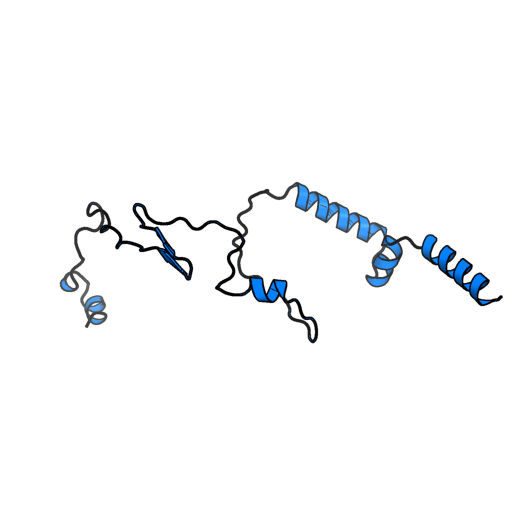 A N 1
ATOM 704 C CA . GLU A 1 90 ? -16.979 3.882 3.659 1.00 84.19 90 GLU A CA 1
ATOM 705 C C . GLU A 1 90 ? -17.054 5.154 4.523 1.00 84.19 90 GLU A C 1
ATOM 707 O O . GLU A 1 90 ? -16.415 5.257 5.569 1.00 84.19 90 GLU A O 1
ATOM 712 N N . ASN A 1 91 ? -17.856 6.130 4.088 1.00 85.50 91 ASN A N 1
ATOM 713 C CA . ASN A 1 91 ? -18.121 7.378 4.817 1.00 85.50 91 ASN A CA 1
ATOM 714 C C . ASN A 1 91 ? -16.892 8.273 5.072 1.00 85.50 91 ASN A C 1
ATOM 716 O O . ASN A 1 91 ? -16.792 8.924 6.110 1.00 85.50 91 ASN A O 1
ATOM 720 N N . CYS A 1 92 ? -15.973 8.353 4.112 1.00 89.31 92 CYS A N 1
ATOM 721 C CA . CYS A 1 92 ? -14.852 9.287 4.157 1.00 89.31 92 CYS A CA 1
ATOM 722 C C . CYS A 1 92 ? -15.275 10.685 3.646 1.00 89.31 92 CYS A C 1
ATOM 724 O O . CYS A 1 92 ? -15.561 10.820 2.451 1.00 89.31 92 CYS A O 1
ATOM 726 N N . PRO A 1 93 ? -15.352 11.737 4.491 1.00 91.38 93 PRO A N 1
ATOM 727 C CA . PRO A 1 93 ? -15.647 13.080 4.012 1.00 91.38 93 PRO A CA 1
ATOM 728 C C . PRO A 1 93 ? -14.456 13.635 3.225 1.00 91.38 93 PRO A C 1
ATOM 730 O O . PRO A 1 93 ? -13.313 13.626 3.690 1.00 91.38 93 PRO A O 1
ATOM 733 N N . HIS A 1 94 ? -14.764 14.151 2.039 1.00 93.94 94 HIS A N 1
ATOM 734 C CA . HIS A 1 94 ? -13.828 14.831 1.157 1.00 93.94 94 HIS A CA 1
ATOM 735 C C . HIS A 1 94 ? -14.172 16.320 1.108 1.00 93.94 94 HIS A C 1
ATOM 737 O O . HIS A 1 94 ? -15.334 16.685 0.900 1.00 93.94 94 HIS A O 1
ATOM 743 N N . LYS A 1 95 ? -13.169 17.170 1.321 1.00 95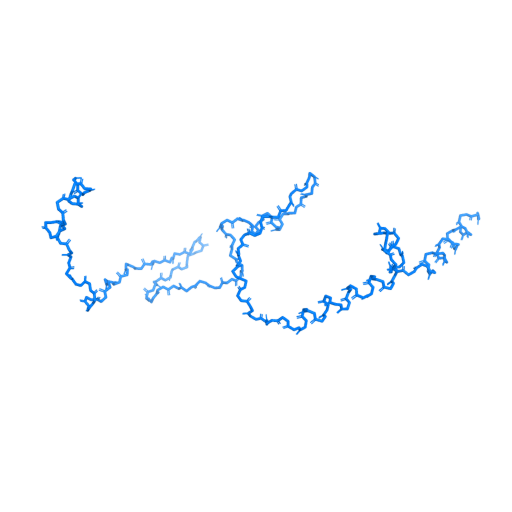.31 95 LYS A N 1
ATOM 744 C CA . LYS A 1 95 ? -13.276 18.622 1.177 1.00 95.31 95 LYS A CA 1
ATOM 745 C C . LYS A 1 95 ? -12.229 19.084 0.179 1.00 95.31 95 LYS A C 1
ATOM 747 O O . LYS A 1 95 ? -11.044 18.831 0.370 1.00 95.31 95 LYS A O 1
ATOM 752 N N . ASP A 1 96 ? -12.694 19.749 -0.864 1.00 96.00 96 ASP A N 1
ATOM 753 C CA . ASP A 1 96 ? -11.849 20.340 -1.891 1.00 96.00 96 ASP A CA 1
ATOM 754 C C . ASP A 1 96 ? -11.819 21.857 -1.681 1.00 96.00 96 ASP A C 1
ATOM 756 O O . ASP A 1 96 ? -12.839 22.542 -1.823 1.00 96.00 96 ASP A O 1
ATOM 760 N N . ASP A 1 97 ? -10.653 22.358 -1.285 1.00 95.06 97 ASP A N 1
ATOM 761 C CA . ASP A 1 97 ? -10.352 23.776 -1.193 1.00 95.06 97 ASP A CA 1
ATOM 762 C C . ASP A 1 97 ? -9.378 24.152 -2.318 1.00 95.06 97 ASP A C 1
ATOM 764 O O . ASP A 1 97 ? -8.547 23.370 -2.765 1.00 95.06 97 ASP A O 1
ATOM 768 N N . LYS A 1 98 ? -9.375 25.424 -2.733 1.00 95.50 98 LYS A N 1
ATOM 769 C CA . LYS A 1 98 ? -8.528 25.903 -3.850 1.00 95.50 98 LYS A CA 1
ATOM 770 C C . LYS A 1 98 ? -7.022 25.639 -3.688 1.00 95.50 98 LYS A C 1
ATOM 772 O O . LYS A 1 98 ? -6.286 25.741 -4.666 1.00 95.50 98 LYS A O 1
ATOM 777 N N . MET A 1 99 ? -6.566 25.400 -2.459 1.00 95.81 99 MET A N 1
ATOM 778 C CA . MET A 1 99 ? -5.156 25.225 -2.107 1.00 95.81 99 MET A CA 1
ATOM 779 C C . MET A 1 99 ? -4.793 23.777 -1.783 1.00 95.81 99 MET A C 1
ATOM 781 O O . MET A 1 99 ? -3.614 23.436 -1.871 1.00 95.81 99 MET A O 1
ATOM 785 N N . TYR A 1 100 ? -5.757 22.954 -1.376 1.00 96.00 100 TYR A N 1
ATOM 786 C CA . TYR A 1 100 ? -5.519 21.574 -0.974 1.00 96.00 100 TYR A CA 1
ATOM 787 C C . TYR A 1 100 ? -6.822 20.778 -0.963 1.00 96.00 100 TYR A C 1
ATOM 789 O O . TYR A 1 100 ? -7.910 21.315 -0.780 1.00 96.00 100 TYR A O 1
ATOM 797 N N . GLU A 1 101 ? -6.667 19.467 -1.059 1.00 94.12 101 GLU A N 1
ATOM 798 C CA . GLU A 1 101 ? -7.742 18.512 -0.843 1.00 94.12 101 GLU A CA 1
ATOM 799 C C . GLU A 1 101 ? -7.540 17.832 0.514 1.00 94.12 101 GLU A C 1
ATOM 801 O O . GLU A 1 101 ? -6.437 17.388 0.848 1.00 94.12 101 GLU A O 1
ATOM 806 N N . GLU A 1 102 ? -8.605 17.744 1.307 1.00 95.06 102 GLU A N 1
ATOM 807 C CA . GLU A 1 102 ? -8.632 17.030 2.581 1.00 95.06 102 GLU A CA 1
ATOM 808 C C . GLU A 1 102 ? -9.530 15.793 2.465 1.00 95.06 102 GLU A C 1
ATOM 810 O O . GLU A 1 102 ? -10.664 15.853 1.982 1.00 95.06 102 GLU A O 1
ATOM 815 N N . VAL A 1 103 ? -9.019 14.656 2.934 1.00 94.00 103 VAL A N 1
ATOM 816 C CA . VAL A 1 103 ? -9.720 13.368 2.968 1.00 94.00 103 VAL A CA 1
ATOM 817 C C . VAL A 1 103 ? -9.599 12.819 4.390 1.00 94.00 103 VAL A C 1
ATOM 819 O O . VAL A 1 103 ? -8.505 12.448 4.817 1.00 94.00 103 VAL A O 1
ATOM 822 N N . SER A 1 104 ? -10.698 12.800 5.153 1.00 93.31 104 SER A N 1
ATOM 823 C CA . SER A 1 104 ? -10.672 12.364 6.561 1.00 93.31 104 SER A CA 1
ATOM 824 C C . SER A 1 104 ? -11.024 10.884 6.684 1.00 93.31 104 SER A C 1
ATOM 826 O O . SER A 1 104 ? -12.163 10.489 6.447 1.00 93.31 104 SER A O 1
ATOM 828 N N . ILE A 1 105 ? -10.059 10.042 7.048 1.00 92.62 105 ILE A N 1
ATOM 829 C CA . ILE A 1 105 ? -10.278 8.597 7.190 1.00 92.62 105 ILE A CA 1
ATOM 830 C C . ILE A 1 105 ? -10.724 8.301 8.634 1.00 92.62 105 ILE A C 1
ATOM 832 O O . ILE A 1 105 ? -9.929 8.519 9.553 1.00 92.62 105 ILE A O 1
ATOM 836 N N . PRO A 1 106 ? -11.966 7.826 8.866 1.00 90.56 106 PRO A N 1
ATOM 837 C CA . PRO A 1 106 ? -12.434 7.508 10.210 1.00 90.56 106 PRO A CA 1
ATOM 838 C C . PRO A 1 106 ? -11.723 6.264 10.775 1.00 90.56 106 PRO A C 1
ATOM 840 O O . PRO A 1 106 ? -11.219 5.434 10.012 1.00 90.56 106 PRO A O 1
ATOM 843 N N . PRO A 1 107 ? -11.687 6.102 12.110 1.00 89.69 107 PRO A N 1
ATOM 844 C CA . PRO A 1 107 ? -11.195 4.874 12.722 1.00 89.69 107 PRO A CA 1
ATOM 845 C C . PRO A 1 107 ? -12.050 3.681 12.277 1.00 89.69 107 PRO A C 1
ATOM 847 O O . PRO A 1 107 ? -13.272 3.783 12.200 1.00 89.69 107 PRO A O 1
ATOM 850 N N . SER A 1 108 ? -11.404 2.551 11.989 1.00 87.44 108 SER A N 1
ATOM 851 C CA . SER A 1 108 ? -12.108 1.315 11.643 1.00 87.44 108 SER A CA 1
ATOM 852 C C . SER A 1 108 ? -12.887 0.773 12.839 1.00 87.44 108 SER A C 1
ATOM 854 O O . SER A 1 108 ? -12.403 0.822 13.974 1.00 87.44 108 SER A O 1
ATOM 856 N N . ASP A 1 109 ? -14.059 0.203 12.569 1.00 85.56 109 ASP A N 1
ATOM 857 C CA . ASP A 1 109 ? -14.813 -0.531 13.578 1.00 85.56 109 ASP A CA 1
ATOM 858 C C . ASP A 1 109 ? -13.989 -1.713 14.115 1.00 85.56 109 ASP A C 1
ATOM 860 O O . ASP A 1 109 ? -13.204 -2.323 13.375 1.00 85.56 109 ASP A O 1
ATOM 864 N N . PRO A 1 110 ? -14.133 -2.051 15.409 1.00 83.38 110 PRO A N 1
ATOM 865 C CA . PRO A 1 110 ? -13.448 -3.200 15.974 1.00 83.38 110 PRO A CA 1
ATOM 866 C C . PRO A 1 110 ? -13.868 -4.474 15.238 1.00 83.38 110 PRO A C 1
ATOM 868 O O . PRO A 1 110 ? -15.031 -4.648 14.870 1.00 83.38 110 PRO A O 1
ATOM 871 N N . ALA A 1 111 ? -12.911 -5.383 15.049 1.00 81.94 111 ALA A N 1
ATOM 872 C CA . ALA A 1 111 ? -13.177 -6.663 14.410 1.00 81.94 111 ALA A CA 1
ATOM 873 C C . ALA A 1 111 ? -14.326 -7.412 15.124 1.00 81.94 111 ALA A C 1
ATOM 875 O O . ALA A 1 111 ? -14.430 -7.336 16.356 1.00 81.94 111 ALA A O 1
ATOM 876 N N . PRO A 1 112 ? -15.174 -8.153 14.383 1.00 82.88 112 PRO A N 1
ATOM 877 C CA . PRO A 1 112 ? -16.249 -8.939 14.972 1.00 82.88 112 PRO A CA 1
ATOM 878 C C . PRO A 1 112 ? -15.731 -9.878 16.062 1.00 82.88 112 PRO A C 1
ATOM 880 O O . PRO A 1 112 ? -14.761 -10.608 15.875 1.00 82.88 112 PRO A O 1
ATOM 883 N N . VAL A 1 113 ? -16.415 -9.885 17.204 1.00 71.88 113 VAL A N 1
ATOM 884 C CA . VAL A 1 113 ? -16.000 -10.614 18.414 1.00 71.88 113 VAL A CA 1
ATOM 885 C C . VAL A 1 113 ? -16.373 -12.103 18.383 1.00 71.88 113 VAL A C 1
ATOM 887 O O . VAL A 1 113 ? -16.348 -12.767 19.413 1.00 71.88 113 VAL A O 1
ATOM 890 N N . GLU A 1 114 ? -16.762 -12.639 17.226 1.00 73.75 114 GLU A N 1
ATOM 891 C CA . GLU A 1 114 ? -17.228 -14.027 17.100 1.00 73.75 114 GLU A CA 1
ATOM 892 C C . GLU A 1 114 ? -16.073 -15.044 17.073 1.00 73.75 114 GLU A C 1
ATOM 894 O O . GLU A 1 114 ? -16.269 -16.201 17.436 1.00 73.75 114 GLU A O 1
ATOM 899 N N . ILE A 1 115 ? -14.854 -14.617 16.716 1.00 67.00 115 ILE A N 1
ATOM 900 C CA . ILE A 1 115 ? -13.650 -15.462 16.676 1.00 67.00 115 ILE A CA 1
ATOM 901 C C . ILE A 1 115 ? -12.522 -14.739 17.425 1.00 67.00 115 ILE A C 1
ATOM 903 O O . ILE A 1 115 ? -12.171 -13.615 17.083 1.00 67.00 115 ILE A O 1
ATOM 907 N N . GLY A 1 116 ? -11.944 -15.371 18.453 1.00 67.31 116 GLY A N 1
ATOM 908 C CA . GLY A 1 116 ? -10.836 -14.786 19.230 1.00 67.31 116 GLY A 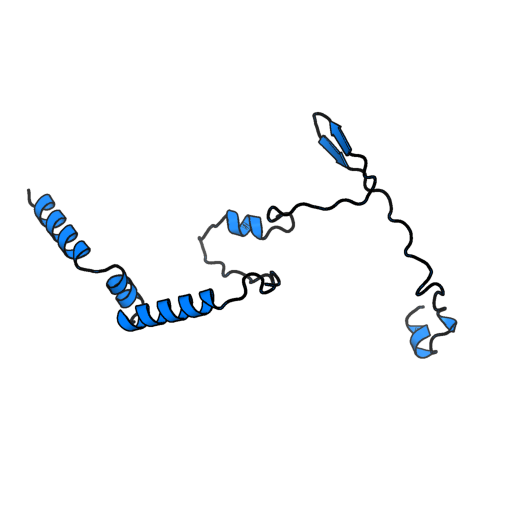CA 1
ATOM 909 C C . GLY A 1 116 ? -11.255 -13.755 20.289 1.00 67.31 116 GLY A C 1
ATOM 910 O O . GLY A 1 116 ? -10.448 -12.915 20.679 1.00 67.31 116 GLY A O 1
ATOM 911 N N . LYS A 1 117 ? -12.511 -13.819 20.759 1.00 69.50 117 LYS A N 1
ATOM 912 C CA . LYS A 1 117 ? -13.068 -12.954 21.818 1.00 69.50 117 LYS A CA 1
ATOM 913 C C . LYS A 1 117 ? -12.241 -12.955 23.099 1.00 69.50 117 LYS A C 1
ATOM 915 O O . LYS A 1 117 ? -12.077 -11.915 23.740 1.00 69.50 117 LYS A O 1
ATOM 920 N N . ASP A 1 118 ? -11.739 -14.130 23.456 1.00 83.06 118 ASP A N 1
ATOM 921 C CA . ASP A 1 118 ? -11.053 -14.348 24.713 1.00 83.06 118 ASP A CA 1
ATOM 922 C C . ASP A 1 118 ? -9.561 -14.109 24.523 1.00 83.06 118 ASP A C 1
ATOM 924 O O . ASP A 1 118 ? -8.865 -14.814 23.789 1.00 83.06 118 ASP A O 1
ATOM 928 N N . ARG A 1 119 ? -9.059 -13.078 25.202 1.00 85.12 119 ARG A N 1
ATOM 929 C CA . ARG A 1 119 ? -7.622 -12.841 25.288 1.00 85.12 119 ARG A CA 1
ATOM 930 C C . ARG A 1 119 ? -6.998 -13.980 26.088 1.00 85.12 119 ARG A C 1
ATOM 932 O O . ARG A 1 119 ? -7.427 -14.254 27.208 1.00 85.12 119 ARG A O 1
ATOM 939 N N . VAL A 1 120 ? -5.961 -14.601 25.536 1.00 88.75 120 VAL A N 1
ATOM 940 C CA . VAL A 1 120 ? -5.176 -15.606 26.257 1.00 88.75 120 VAL A CA 1
ATOM 941 C C . VAL A 1 120 ? -4.396 -14.896 27.356 1.00 88.75 120 VAL A C 1
ATOM 943 O O . VAL A 1 120 ? -3.581 -14.012 27.090 1.00 88.75 120 VAL A O 1
ATOM 946 N N . VAL A 1 121 ? -4.681 -15.251 28.605 1.00 92.50 121 VAL A N 1
ATOM 947 C CA . VAL A 1 121 ? -3.972 -14.681 29.752 1.00 92.50 121 VAL A CA 1
ATOM 948 C C . VAL A 1 121 ? -2.580 -15.298 29.806 1.00 92.50 121 VAL A C 1
ATOM 950 O O . VAL A 1 121 ? -2.444 -16.507 29.636 1.00 92.50 121 VAL A O 1
ATOM 953 N N . ILE A 1 122 ? -1.550 -14.501 30.098 1.00 93.38 122 ILE A N 1
ATOM 954 C CA . ILE A 1 122 ? -0.160 -14.984 30.195 1.00 93.38 122 ILE A CA 1
ATOM 955 C C . ILE A 1 122 ? -0.053 -16.144 31.200 1.00 93.38 122 ILE A C 1
ATOM 957 O O . ILE A 1 122 ? 0.653 -17.109 30.946 1.00 93.38 122 ILE A O 1
ATOM 961 N N . SER A 1 123 ? -0.839 -16.117 32.282 1.00 92.19 123 SER A N 1
ATOM 962 C CA . SER A 1 123 ? -0.901 -17.187 33.288 1.00 92.19 123 SER A CA 1
ATOM 963 C C . SER A 1 123 ? -1.413 -18.537 32.773 1.00 92.19 123 SER A C 1
ATOM 965 O O . SER A 1 123 ? -1.280 -19.533 33.472 1.00 92.19 123 SER A O 1
ATOM 967 N N . SER A 1 124 ? -2.058 -18.574 31.603 1.00 92.62 124 SER A N 1
ATOM 968 C CA . SER A 1 124 ? -2.489 -19.822 30.956 1.00 92.62 124 SER A CA 1
ATOM 969 C C . SER A 1 124 ? -1.418 -20.435 30.048 1.00 92.62 124 SER A C 1
ATOM 971 O O . SER A 1 124 ? -1.625 -21.532 29.537 1.00 92.62 124 SER A O 1
ATOM 973 N N . LEU A 1 125 ? -0.294 -19.740 29.838 1.00 93.31 125 LEU A N 1
ATOM 974 C CA . LEU A 1 125 ? 0.856 -20.24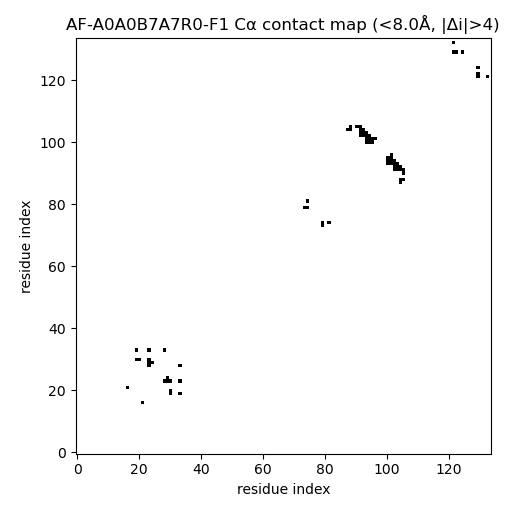8 29.091 1.00 93.31 125 LEU A CA 1
ATOM 975 C C . LEU A 1 125 ? 1.758 -21.090 30.001 1.00 93.31 125 LEU A C 1
ATOM 977 O O . LEU A 1 125 ? 1.769 -20.899 31.216 1.00 93.31 125 LEU A O 1
ATOM 981 N N . ASP A 1 126 ? 2.568 -21.964 29.407 1.00 95.12 126 ASP A N 1
ATOM 982 C CA . ASP A 1 126 ? 3.570 -22.751 30.132 1.00 95.12 126 ASP A CA 1
ATOM 983 C C . ASP A 1 126 ? 4.599 -21.855 30.840 1.00 95.12 126 ASP A C 1
ATOM 985 O O . ASP A 1 126 ? 4.953 -20.785 30.340 1.00 95.12 126 ASP A O 1
ATOM 989 N N . ASP A 1 127 ? 5.161 -22.324 31.955 1.00 92.94 127 ASP A N 1
ATOM 990 C CA . ASP A 1 127 ? 6.122 -21.569 32.777 1.00 92.94 127 ASP A CA 1
ATOM 991 C C . ASP A 1 127 ? 7.307 -21.009 31.969 1.00 92.94 127 ASP A C 1
ATOM 993 O O . ASP A 1 127 ? 7.755 -19.883 32.188 1.00 92.94 127 ASP A O 1
ATOM 997 N N . ILE A 1 128 ? 7.797 -21.778 30.989 1.00 93.38 128 ILE A N 1
ATOM 998 C CA . ILE A 1 128 ? 8.884 -21.350 30.096 1.00 93.38 128 ILE A CA 1
ATOM 999 C C . ILE A 1 128 ? 8.419 -20.205 29.187 1.00 93.38 128 ILE A C 1
ATOM 1001 O O . ILE A 1 128 ? 9.161 -19.248 28.971 1.00 93.38 128 ILE A O 1
ATOM 1005 N N . ALA A 1 129 ? 7.193 -20.277 28.666 1.00 93.12 129 ALA A N 1
ATOM 1006 C CA . ALA A 1 129 ? 6.630 -19.250 27.795 1.00 93.12 129 ALA A CA 1
ATOM 1007 C C . ALA A 1 129 ? 6.303 -17.962 28.568 1.00 93.12 129 ALA A C 1
ATOM 1009 O O . ALA A 1 129 ? 6.503 -16.872 28.035 1.00 93.12 129 ALA A O 1
ATOM 1010 N N . GLN A 1 130 ? 5.886 -18.062 29.835 1.00 95.06 130 GLN A N 1
ATOM 1011 C CA . GLN A 1 130 ? 5.632 -16.898 30.694 1.00 95.06 130 GLN A CA 1
ATOM 1012 C C . GLN A 1 130 ? 6.876 -16.015 30.879 1.00 95.06 130 GLN A C 1
ATOM 1014 O O . GLN A 1 130 ? 6.759 -14.792 30.949 1.00 95.06 130 GLN A O 1
ATOM 1019 N N . LEU A 1 131 ? 8.079 -16.604 30.894 1.00 93.69 131 LEU A N 1
ATOM 1020 C CA . LEU A 1 131 ? 9.340 -15.863 31.028 1.00 93.69 131 LEU A CA 1
ATOM 1021 C C . LEU A 1 131 ? 9.600 -14.878 29.875 1.00 93.69 131 LEU A C 1
ATOM 1023 O O . LEU A 1 131 ? 10.329 -13.908 30.075 1.00 93.69 131 LEU A O 1
ATOM 1027 N N . ALA A 1 132 ? 9.019 -15.106 28.692 1.00 93.62 132 ALA A N 1
ATOM 1028 C CA . ALA A 1 132 ? 9.196 -14.248 27.519 1.00 93.62 132 ALA A CA 1
ATOM 1029 C C . ALA A 1 132 ? 8.337 -12.969 27.548 1.00 93.62 132 ALA A C 1
ATOM 1031 O O . ALA A 1 132 ? 8.605 -12.046 26.782 1.00 93.62 132 ALA A O 1
ATOM 1032 N N . PHE A 1 133 ? 7.327 -12.905 28.423 1.00 92.25 133 PHE A N 1
ATOM 1033 C CA . PHE A 1 133 ? 6.365 -11.798 28.525 1.00 92.25 133 PHE A CA 1
ATOM 1034 C C . PHE A 1 133 ? 6.476 -11.039 29.860 1.00 92.25 133 PHE A C 1
ATOM 1036 O O . PHE A 1 133 ? 5.467 -10.573 30.391 1.00 92.25 133 PHE A O 1
ATOM 1043 N N . LYS A 1 134 ? 7.690 -10.957 30.420 1.00 75.94 134 LYS A N 1
ATOM 1044 C CA . LYS A 1 134 ? 7.988 -10.163 31.623 1.00 75.94 134 LYS A CA 1
ATOM 1045 C C . LYS A 1 134 ? 7.949 -8.660 31.375 1.00 75.94 134 LYS A C 1
ATOM 1047 O O . LYS A 1 134 ? 8.422 -8.227 30.302 1.00 75.94 134 LYS A O 1
#

Solvent-accessible surface area (backbone atoms only — not comparable to full-atom values): 9023 Å² total; per-residue (Å²): 124,63,68,69,57,52,55,56,46,54,56,50,56,61,68,68,56,48,71,60,54,57,52,16,63,75,69,78,45,52,59,65,57,53,50,52,51,51,52,51,52,52,53,52,58,73,69,49,65,96,77,63,82,68,70,81,65,83,72,82,74,87,83,59,88,96,66,84,58,70,66,64,55,48,64,70,37,91,84,53,70,90,82,66,84,84,85,75,71,85,89,51,58,73,47,84,50,102,89,52,75,47,73,51,79,72,84,78,78,80,76,74,66,88,68,80,64,72,77,83,53,64,87,79,46,55,76,75,61,41,67,78,72,114

Secondary structure (DSSP, 8-state):
--HHHHHHHHHHHHHHS-HHHHHHHHHT--HHHHHHHHHHHHHHHHHS-TT-------------TT---HHHHHHTSTT---SPPPPPPTT--EEEETTEEEE--PPPPPPPTTSS-SPPPGGGS-HHHHGGG-

Sequence (134 aa):
KQIRKEEKRFRKDKKLITEDEEIAGALNLTPEELRASREAALRAAASAPLFSGRSSGYVRQERYPFVFDSLSAAHQSSAYISGTKLVLPENCPHKDDKMYEEVSIPPSDPAPVEIGKDRVVISSLDDIAQLAFK

Foldseek 3Di:
DVVVVVVVVVVVVVVPQDPLNVVCVVVVHDSVVVVVVVVVVVVCVVPDDPCPPPPVPPPPDDDDPPDDDPVVVLCPDPPDDPPDDDDADPPWDWDDDPVDIDTHHDDDDDDDCPPPVDDDDLVNDDPVSNVVVD

Organism: NCBI:txid1028688

pLDDT: mean 80.97, std 12.0, range [52.75, 96.0]